Protein AF-W0RPB2-F1 (afdb_monomer_lite)

Secondary structure (DSSP, 8-state):
-HHHHHHHHHHHHHHHHHHHT-HHHHHHHHHHHHT--SSHHHHHHHHHHHHHHHTS-TTTS-HHHHHHHHHHHHHHHHHHHHTT----

pLDDT: mean 91.64, std 9.56, range [46.72, 97.94]

Radius of gyration: 12.41 Å; chains: 1; bounding box: 29×21×36 Å

Sequence (88 aa):
MTESRLAELLGALVDGWCARRALEPLAVLLPAYLAFSGLTDAWLDLAQAVDDLRGLGPDALTDEERAVVSEARALIHQALKAAGITHP

Structure (mmCIF, N/CA/C/O backbone):
data_AF-W0RPB2-F1
#
_entry.id   AF-W0RPB2-F1
#
loop_
_atom_site.group_PDB
_atom_site.id
_atom_site.type_symbol
_atom_site.label_atom_id
_atom_site.label_alt_id
_atom_site.label_comp_id
_atom_site.label_asym_id
_atom_site.label_entity_id
_atom_site.label_seq_id
_atom_site.pdbx_PDB_ins_code
_atom_site.Cartn_x
_atom_site.Cartn_y
_atom_site.Cartn_z
_atom_site.occupancy
_atom_site.B_iso_or_equiv
_atom_site.auth_seq_id
_atom_site.auth_comp_id
_atom_site.auth_asym_id
_atom_site.auth_atom_id
_atom_site.pdbx_PDB_model_num
ATOM 1 N N . MET A 1 1 ? 13.414 10.826 -8.377 1.00 60.00 1 MET A N 1
ATOM 2 C CA . MET A 1 1 ? 12.525 11.665 -7.538 1.00 60.00 1 MET A CA 1
ATOM 3 C C . MET A 1 1 ? 11.284 10.891 -7.095 1.00 60.00 1 MET A C 1
ATOM 5 O O . MET A 1 1 ? 10.989 10.902 -5.912 1.00 60.00 1 MET A O 1
ATOM 9 N N . THR A 1 2 ? 10.615 10.165 -7.999 1.00 74.81 2 THR A N 1
ATOM 10 C CA . THR A 1 2 ? 9.432 9.322 -7.719 1.00 74.81 2 THR A CA 1
ATOM 11 C C . THR A 1 2 ? 9.657 8.261 -6.633 1.00 74.81 2 THR A C 1
ATOM 13 O O . THR A 1 2 ? 8.804 8.074 -5.776 1.00 74.81 2 THR A O 1
ATOM 16 N N . GLU A 1 3 ? 10.821 7.610 -6.632 1.00 82.12 3 GLU A N 1
ATOM 17 C CA . GLU A 1 3 ? 11.146 6.516 -5.706 1.00 82.12 3 GLU A CA 1
ATOM 18 C C . GLU A 1 3 ? 11.258 6.972 -4.242 1.00 82.12 3 GLU A C 1
ATOM 20 O O . GLU A 1 3 ? 10.690 6.338 -3.360 1.00 82.12 3 GLU A O 1
ATOM 25 N N . SER A 1 4 ? 11.894 8.122 -3.980 1.00 88.06 4 SER A N 1
ATOM 26 C CA . SER A 1 4 ? 11.988 8.684 -2.623 1.00 88.06 4 SER A CA 1
ATOM 27 C C . SER A 1 4 ? 10.613 9.039 -2.060 1.00 88.06 4 SER A C 1
ATOM 29 O O . SER A 1 4 ? 10.312 8.701 -0.921 1.00 88.06 4 SER A O 1
ATOM 31 N N . ARG A 1 5 ? 9.747 9.653 -2.878 1.00 93.69 5 ARG A N 1
ATOM 32 C CA . ARG A 1 5 ? 8.373 9.966 -2.470 1.00 93.69 5 ARG A CA 1
ATOM 33 C C . ARG A 1 5 ? 7.566 8.698 -2.199 1.00 93.69 5 ARG A C 1
ATOM 35 O O . ARG A 1 5 ? 6.828 8.645 -1.224 1.00 93.69 5 ARG A O 1
ATOM 42 N N . LEU A 1 6 ? 7.707 7.679 -3.044 1.00 94.06 6 LEU A N 1
ATOM 43 C CA . LEU A 1 6 ? 7.036 6.401 -2.835 1.00 94.06 6 LEU A CA 1
ATOM 44 C C . LEU A 1 6 ? 7.467 5.755 -1.511 1.00 94.06 6 LEU A C 1
ATOM 46 O O . LEU A 1 6 ? 6.608 5.329 -0.745 1.00 94.06 6 LEU A O 1
ATOM 50 N N . ALA A 1 7 ? 8.769 5.738 -1.215 1.00 93.38 7 ALA A N 1
ATOM 51 C CA . ALA A 1 7 ? 9.287 5.200 0.039 1.00 93.38 7 ALA A CA 1
ATOM 52 C C . ALA A 1 7 ? 8.714 5.932 1.267 1.00 93.38 7 ALA A C 1
ATOM 54 O O . ALA A 1 7 ? 8.318 5.280 2.229 1.00 93.38 7 ALA A O 1
ATOM 55 N N . GLU A 1 8 ? 8.598 7.264 1.220 1.00 95.94 8 GLU A N 1
ATOM 56 C CA . GLU A 1 8 ? 7.961 8.052 2.287 1.00 95.94 8 GLU A CA 1
ATOM 57 C C . GLU A 1 8 ? 6.490 7.670 2.498 1.00 95.94 8 GLU A C 1
ATOM 59 O O . GLU A 1 8 ? 6.058 7.483 3.635 1.00 95.94 8 GLU A O 1
ATOM 64 N N . LEU A 1 9 ? 5.718 7.543 1.414 1.00 96.88 9 LEU A N 1
ATOM 65 C CA . LEU A 1 9 ? 4.299 7.190 1.492 1.00 96.88 9 LEU A CA 1
ATOM 66 C C . LEU A 1 9 ? 4.092 5.789 2.071 1.00 96.88 9 LEU A C 1
ATOM 68 O O . LEU A 1 9 ? 3.266 5.605 2.964 1.00 96.88 9 LEU A O 1
ATOM 72 N N . LEU A 1 10 ? 4.846 4.805 1.573 1.00 96.69 10 LEU A N 1
ATOM 73 C CA . LEU A 1 10 ? 4.743 3.423 2.041 1.00 96.69 10 LEU A CA 1
ATOM 74 C C . LEU A 1 10 ? 5.232 3.286 3.484 1.00 96.69 10 LEU A C 1
ATOM 76 O O . LEU A 1 10 ? 4.585 2.602 4.273 1.00 96.69 10 LEU A O 1
ATOM 80 N N . GLY A 1 11 ? 6.309 3.985 3.854 1.00 96.81 11 GLY A N 1
ATOM 81 C CA . GLY A 1 11 ? 6.782 4.048 5.235 1.00 96.81 11 GLY A CA 1
ATOM 82 C C . GLY A 1 11 ? 5.717 4.604 6.180 1.00 96.81 11 GLY A C 1
ATOM 83 O O . GLY A 1 11 ? 5.405 3.974 7.185 1.00 96.81 11 GLY A O 1
ATOM 84 N N . ALA A 1 12 ? 5.077 5.720 5.815 1.00 96.75 12 ALA A N 1
ATOM 85 C CA . ALA A 1 12 ? 4.013 6.317 6.622 1.00 96.75 12 ALA A CA 1
ATOM 86 C C . ALA A 1 12 ? 2.801 5.383 6.804 1.00 96.75 12 ALA A C 1
ATOM 88 O O . ALA A 1 12 ? 2.242 5.313 7.901 1.00 96.75 12 ALA A O 1
ATOM 89 N N . LEU A 1 13 ? 2.409 4.644 5.758 1.00 97.75 13 LEU A N 1
ATOM 90 C CA . LEU A 1 13 ? 1.355 3.628 5.852 1.00 97.75 13 LEU A CA 1
ATOM 91 C C . LEU A 1 13 ? 1.750 2.496 6.803 1.00 97.75 13 LEU A C 1
ATOM 93 O O . LEU A 1 13 ? 0.986 2.163 7.707 1.00 97.75 13 LEU A O 1
ATOM 97 N N . VAL A 1 14 ? 2.949 1.932 6.632 1.00 97.81 14 VAL A N 1
ATOM 98 C CA . VAL A 1 14 ? 3.446 0.834 7.473 1.00 97.81 14 VAL A CA 1
ATOM 99 C C . VAL A 1 14 ? 3.524 1.265 8.936 1.00 97.81 14 VAL A C 1
ATOM 101 O O . VAL A 1 14 ? 3.027 0.544 9.802 1.00 97.81 14 VAL A O 1
ATOM 104 N N . ASP A 1 15 ? 4.070 2.447 9.220 1.00 97.44 15 ASP A N 1
ATOM 105 C CA . ASP A 1 15 ? 4.176 2.978 10.580 1.00 97.44 15 ASP A CA 1
ATOM 106 C C . ASP A 1 15 ? 2.791 3.211 11.203 1.00 97.44 15 ASP A C 1
ATOM 108 O O . ASP A 1 15 ? 2.538 2.799 12.341 1.00 97.44 15 ASP A O 1
ATOM 112 N N . GLY A 1 16 ? 1.862 3.806 10.448 1.00 97.38 16 GLY A N 1
ATOM 113 C CA . GLY A 1 16 ? 0.483 4.031 10.886 1.00 97.38 16 GLY A CA 1
ATOM 114 C C . GLY A 1 16 ? -0.258 2.727 11.188 1.00 97.38 16 GLY A C 1
ATOM 115 O O . GLY A 1 16 ? -0.885 2.582 12.244 1.00 97.38 16 GLY A O 1
ATOM 116 N N . TRP A 1 17 ? -0.133 1.734 10.308 1.00 97.88 17 TRP A N 1
ATOM 117 C CA . TRP A 1 17 ? -0.724 0.414 10.501 1.00 97.88 17 TRP A CA 1
ATOM 118 C C . TRP A 1 17 ? -0.094 -0.346 11.665 1.00 97.88 17 TRP A C 1
ATOM 120 O O . TRP A 1 17 ? -0.820 -1.001 12.415 1.00 97.88 17 TRP A O 1
ATOM 130 N N . CYS A 1 18 ? 1.219 -0.225 11.879 1.00 97.62 18 CYS A N 1
ATOM 131 C CA . CYS A 1 18 ? 1.882 -0.770 13.063 1.00 97.62 18 CYS A CA 1
ATOM 132 C C . CYS A 1 18 ? 1.326 -0.139 14.346 1.00 97.62 18 CYS A C 1
ATOM 134 O O . CYS A 1 18 ? 0.987 -0.859 15.289 1.00 97.62 18 CYS A O 1
ATOM 136 N N . ALA A 1 19 ? 1.160 1.188 14.368 1.00 97.19 19 ALA A N 1
ATOM 137 C CA . ALA A 1 19 ? 0.644 1.914 15.526 1.00 97.19 19 ALA A CA 1
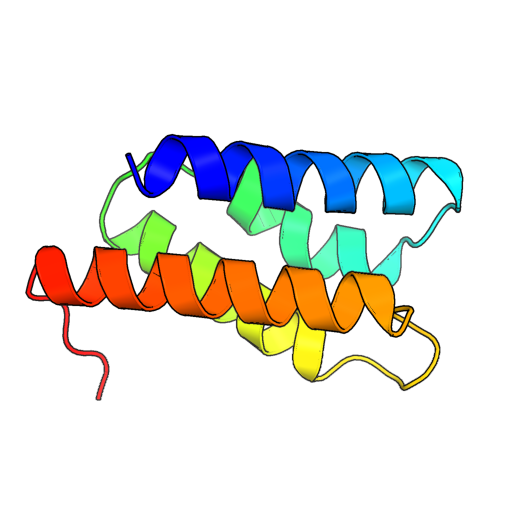ATOM 138 C C . ALA A 1 19 ? -0.794 1.502 15.888 1.00 97.19 19 ALA A C 1
ATOM 140 O O . ALA A 1 19 ? -1.092 1.281 17.065 1.00 97.19 19 ALA A O 1
ATOM 141 N N . ARG A 1 20 ? -1.676 1.337 14.891 1.00 95.88 20 ARG A N 1
ATOM 142 C CA . ARG A 1 20 ? -3.079 0.927 15.108 1.00 95.88 20 ARG A CA 1
ATOM 143 C C . ARG A 1 20 ? -3.327 -0.585 15.038 1.00 95.88 20 ARG A C 1
ATOM 145 O O . ARG A 1 20 ? -4.472 -1.012 15.158 1.00 95.88 20 ARG A O 1
ATOM 152 N N . ARG A 1 21 ? -2.276 -1.398 14.864 1.00 96.38 21 ARG A N 1
ATOM 153 C CA . ARG A 1 21 ? -2.327 -2.867 14.700 1.00 96.38 21 ARG A CA 1
ATOM 154 C C . ARG A 1 21 ? -3.222 -3.334 13.541 1.00 96.38 21 ARG A C 1
ATOM 156 O O . ARG A 1 21 ? -3.951 -4.317 13.669 1.00 96.38 21 ARG A O 1
ATOM 163 N N . ALA A 1 22 ? -3.152 -2.653 12.401 1.00 96.88 22 ALA A N 1
ATOM 164 C CA . ALA A 1 22 ? -3.866 -3.032 11.183 1.00 96.88 22 ALA A CA 1
ATOM 165 C C . ALA A 1 22 ? -3.146 -4.179 10.460 1.00 96.88 22 ALA A C 1
ATOM 167 O O . ALA A 1 22 ? -2.397 -3.974 9.509 1.00 96.88 22 ALA A O 1
ATOM 168 N N . LEU A 1 23 ? -3.333 -5.404 10.954 1.00 96.31 23 LEU A N 1
ATOM 169 C CA . LEU A 1 23 ? -2.578 -6.567 10.476 1.00 96.31 23 LEU A CA 1
ATOM 170 C C . LEU A 1 23 ? -2.924 -6.974 9.041 1.00 96.31 23 LEU A C 1
ATOM 172 O O . LEU A 1 23 ? -2.057 -7.470 8.335 1.00 96.31 23 LEU A O 1
ATOM 176 N N . GLU A 1 24 ? -4.166 -6.764 8.610 1.00 96.75 24 GLU A N 1
ATOM 177 C CA . GLU A 1 24 ? -4.624 -7.127 7.266 1.00 96.75 24 GLU A CA 1
ATOM 178 C C . GLU A 1 24 ? -3.898 -6.339 6.157 1.00 96.75 24 GLU A C 1
ATOM 180 O O . GLU A 1 24 ? -3.245 -6.977 5.330 1.00 96.75 24 GLU A O 1
ATOM 185 N N . PRO A 1 25 ? -3.885 -4.988 6.148 1.00 97.31 25 PRO A N 1
ATOM 186 C CA . PRO A 1 25 ? -3.118 -4.249 5.145 1.00 97.31 25 PRO A CA 1
ATOM 187 C C . PRO A 1 25 ? -1.601 -4.464 5.274 1.00 97.31 25 PRO A C 1
ATOM 189 O O . PRO A 1 25 ? -0.903 -4.517 4.261 1.00 97.31 25 PRO A O 1
ATOM 192 N N . LEU A 1 26 ? -1.079 -4.676 6.492 1.00 97.69 26 LEU A N 1
ATOM 193 C CA . LEU A 1 26 ? 0.329 -5.049 6.686 1.00 97.69 26 LEU A CA 1
ATOM 194 C C . LEU A 1 26 ? 0.663 -6.389 6.025 1.00 97.69 26 LEU A C 1
ATOM 196 O O . LEU A 1 26 ? 1.699 -6.498 5.375 1.00 97.69 26 LEU A O 1
ATOM 200 N N . ALA A 1 27 ? -0.197 -7.398 6.170 1.00 97.25 27 ALA A N 1
ATOM 201 C CA . ALA A 1 27 ? 0.020 -8.720 5.591 1.00 97.25 27 ALA A CA 1
ATOM 202 C C . ALA A 1 27 ? 0.048 -8.687 4.056 1.00 97.25 27 ALA A C 1
ATOM 204 O O . ALA A 1 27 ? 0.788 -9.461 3.453 1.00 97.25 27 ALA A O 1
ATOM 205 N N . VAL A 1 28 ? -0.717 -7.781 3.440 1.00 97.94 28 VAL A N 1
ATOM 206 C CA . VAL A 1 28 ? -0.723 -7.576 1.985 1.00 97.94 28 VAL A CA 1
ATOM 207 C C . VAL A 1 28 ? 0.536 -6.847 1.518 1.00 97.94 28 VAL A C 1
ATOM 209 O O . VAL A 1 28 ? 1.194 -7.291 0.581 1.00 97.94 28 VAL A O 1
ATOM 212 N N . LEU A 1 29 ? 0.897 -5.734 2.166 1.00 97.62 29 LEU A N 1
ATOM 213 C CA . LEU A 1 29 ? 1.962 -4.867 1.658 1.00 97.62 29 LEU A CA 1
ATOM 214 C C . LEU A 1 29 ? 3.373 -5.341 2.031 1.00 97.62 29 LEU A C 1
ATOM 216 O O . LEU A 1 29 ? 4.282 -5.251 1.205 1.00 97.62 29 LEU A O 1
ATOM 220 N N . LEU A 1 30 ? 3.586 -5.806 3.268 1.00 96.00 30 LEU A N 1
ATOM 221 C CA . LEU A 1 30 ? 4.931 -6.063 3.799 1.00 96.00 30 LEU A CA 1
ATOM 222 C C . LEU A 1 30 ? 5.767 -7.040 2.963 1.00 96.00 30 LEU A C 1
ATOM 224 O O . LEU A 1 30 ? 6.954 -6.756 2.801 1.00 96.00 30 LEU A O 1
ATOM 228 N N . PRO A 1 31 ? 5.224 -8.150 2.421 1.00 96.50 31 PRO A N 1
ATOM 229 C CA . PRO A 1 31 ? 6.015 -9.058 1.597 1.00 96.50 31 PRO A CA 1
ATOM 230 C C . PRO A 1 31 ? 6.653 -8.355 0.392 1.00 96.50 31 PRO A C 1
ATOM 232 O O . PRO A 1 31 ? 7.864 -8.455 0.207 1.00 96.50 31 PRO A O 1
ATOM 235 N N . ALA A 1 32 ? 5.868 -7.588 -0.372 1.00 95.75 32 ALA A N 1
ATOM 236 C CA . ALA A 1 32 ? 6.361 -6.850 -1.536 1.00 95.75 32 ALA A CA 1
ATOM 237 C C . ALA A 1 32 ? 7.251 -5.664 -1.132 1.00 95.75 32 ALA A C 1
ATOM 239 O O . ALA A 1 32 ? 8.287 -5.426 -1.747 1.00 95.75 32 ALA A O 1
ATOM 240 N N . TYR A 1 33 ? 6.883 -4.946 -0.067 1.00 94.62 33 TYR A N 1
ATOM 241 C CA . TYR A 1 33 ? 7.636 -3.793 0.431 1.00 94.62 33 TYR A CA 1
ATOM 242 C C . TYR A 1 33 ? 9.036 -4.171 0.935 1.00 94.62 33 TYR A C 1
ATOM 244 O O . TYR A 1 33 ? 10.013 -3.513 0.590 1.00 94.62 33 TYR A O 1
ATOM 252 N N . LEU A 1 34 ? 9.157 -5.243 1.723 1.00 93.31 34 LEU A N 1
ATOM 253 C CA . LEU A 1 34 ? 10.442 -5.684 2.279 1.00 93.31 34 LEU A CA 1
ATOM 254 C C . LEU A 1 34 ? 11.318 -6.410 1.252 1.00 93.31 34 LEU A C 1
ATOM 256 O O . LEU A 1 34 ? 12.541 -6.386 1.373 1.00 93.31 34 LEU A O 1
ATOM 260 N N . ALA A 1 35 ? 10.711 -7.054 0.252 1.00 92.25 35 ALA A N 1
ATOM 261 C CA . ALA A 1 35 ? 11.431 -7.686 -0.852 1.00 92.25 35 ALA A CA 1
ATOM 262 C C . ALA A 1 35 ? 11.821 -6.695 -1.966 1.00 92.25 35 ALA A C 1
ATOM 264 O O . ALA A 1 35 ? 12.478 -7.086 -2.936 1.00 92.25 35 ALA A O 1
ATOM 265 N N . PHE A 1 36 ? 11.424 -5.422 -1.854 1.00 91.12 36 PHE A N 1
ATOM 266 C CA . PHE A 1 36 ? 11.614 -4.442 -2.911 1.00 91.12 36 PHE A CA 1
ATOM 267 C C . PHE A 1 36 ? 13.102 -4.171 -3.176 1.00 91.12 36 PHE A C 1
ATOM 269 O O . PHE A 1 36 ? 13.821 -3.624 -2.343 1.00 91.12 36 PHE A O 1
ATOM 276 N N . SER A 1 37 ? 13.558 -4.541 -4.374 1.00 86.50 37 SER A N 1
ATOM 277 C CA . SER A 1 37 ? 14.959 -4.417 -4.80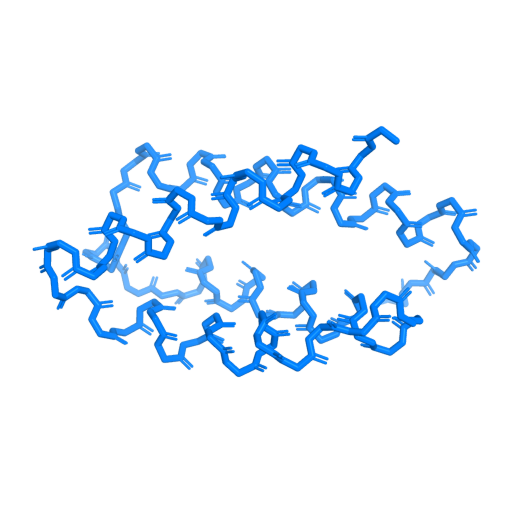6 1.00 86.50 37 SER A CA 1
ATOM 278 C C . SER A 1 37 ? 15.194 -3.305 -5.834 1.00 86.50 37 SER A C 1
ATOM 280 O O . SER A 1 37 ? 16.320 -3.122 -6.292 1.00 86.50 37 SER A O 1
ATOM 282 N N . GLY A 1 38 ? 14.141 -2.589 -6.242 1.00 83.06 38 GLY A N 1
ATOM 283 C CA . GLY A 1 38 ? 14.191 -1.592 -7.318 1.00 83.06 38 GLY A CA 1
ATOM 284 C C . GLY A 1 38 ? 14.240 -2.177 -8.738 1.00 83.06 38 GLY A C 1
ATOM 285 O O . GLY A 1 38 ? 14.198 -1.419 -9.707 1.00 83.06 38 GLY A O 1
ATOM 286 N N . LEU A 1 39 ? 14.298 -3.507 -8.884 1.00 84.50 39 LEU A N 1
ATOM 287 C CA . LEU A 1 39 ? 14.218 -4.200 -10.174 1.00 84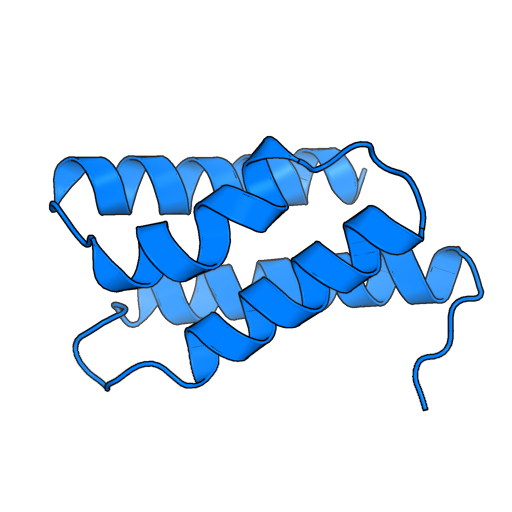.50 39 LEU A CA 1
ATOM 288 C C . LEU A 1 39 ? 12.783 -4.237 -10.713 1.00 84.50 39 LEU A C 1
ATOM 290 O O . LEU A 1 39 ? 11.821 -4.151 -9.955 1.00 84.50 39 LEU A O 1
ATOM 294 N N . THR A 1 40 ? 12.644 -4.412 -12.028 1.00 81.38 40 THR A N 1
ATOM 295 C CA . THR A 1 40 ? 11.358 -4.481 -12.745 1.00 81.38 40 THR A CA 1
ATOM 296 C C . THR A 1 40 ? 10.330 -5.393 -12.076 1.00 81.38 40 THR A C 1
ATOM 298 O O . THR A 1 40 ? 9.208 -4.956 -11.836 1.00 81.38 40 THR A O 1
ATOM 301 N N . ASP A 1 41 ? 10.709 -6.623 -11.730 1.00 85.94 41 ASP A N 1
ATOM 302 C CA . ASP A 1 41 ? 9.783 -7.586 -11.121 1.00 85.94 41 ASP A CA 1
ATOM 303 C C . ASP A 1 41 ? 9.319 -7.112 -9.737 1.00 85.94 41 ASP A C 1
ATOM 305 O O . ASP A 1 41 ? 8.134 -7.162 -9.425 1.00 85.94 41 ASP A O 1
ATOM 309 N N . ALA A 1 42 ? 10.219 -6.505 -8.957 1.00 89.94 42 ALA A N 1
ATOM 310 C CA . ALA A 1 42 ? 9.872 -5.926 -7.663 1.00 89.94 42 ALA A CA 1
ATOM 311 C C . ALA A 1 42 ? 8.900 -4.735 -7.787 1.00 89.94 42 ALA A C 1
ATOM 313 O O . ALA A 1 42 ? 8.073 -4.520 -6.903 1.00 89.94 42 ALA A O 1
ATOM 314 N N . TRP A 1 43 ? 8.959 -3.965 -8.881 1.00 92.12 43 TRP A N 1
ATOM 315 C CA . TRP A 1 43 ? 7.967 -2.919 -9.164 1.00 92.12 43 TRP A CA 1
ATOM 316 C C . TRP A 1 43 ? 6.588 -3.490 -9.506 1.00 92.12 43 TRP A C 1
ATOM 318 O O . TRP A 1 43 ? 5.582 -2.880 -9.147 1.00 92.12 43 TRP A O 1
ATOM 328 N N . LEU A 1 44 ? 6.532 -4.635 -10.191 1.00 92.81 44 LEU A N 1
ATOM 329 C CA . LEU A 1 44 ? 5.278 -5.323 -10.505 1.00 92.81 44 LEU A CA 1
ATOM 330 C C . LEU A 1 44 ? 4.649 -5.933 -9.250 1.00 92.81 44 LEU A C 1
ATOM 332 O O . LEU A 1 44 ? 3.461 -5.720 -9.014 1.00 92.81 44 LEU A O 1
ATOM 336 N N . ASP A 1 45 ? 5.448 -6.590 -8.409 1.00 94.06 45 ASP A N 1
ATOM 337 C CA . ASP A 1 45 ? 4.993 -7.134 -7.125 1.00 94.06 45 ASP A CA 1
ATOM 338 C C . ASP A 1 45 ? 4.429 -6.029 -6.223 1.00 94.06 45 ASP A C 1
ATOM 340 O O . ASP A 1 45 ? 3.370 -6.178 -5.610 1.00 94.06 45 ASP A O 1
ATOM 344 N N . LEU A 1 46 ? 5.102 -4.874 -6.187 1.00 95.12 46 LEU A N 1
ATOM 345 C CA . LEU A 1 46 ? 4.640 -3.720 -5.425 1.00 95.12 46 LEU A CA 1
ATOM 346 C C . LEU A 1 46 ? 3.356 -3.113 -6.011 1.00 95.12 46 LEU A C 1
ATOM 348 O O . LEU A 1 46 ? 2.472 -2.715 -5.254 1.00 95.12 46 LEU A O 1
ATOM 352 N N . ALA A 1 47 ? 3.228 -3.058 -7.342 1.00 95.25 47 ALA A N 1
ATOM 353 C CA . ALA A 1 47 ? 2.003 -2.606 -8.001 1.00 95.25 47 ALA A CA 1
ATOM 354 C C . ALA A 1 47 ? 0.815 -3.505 -7.640 1.00 95.25 47 ALA A C 1
ATOM 356 O O . ALA A 1 47 ? -0.240 -2.995 -7.263 1.00 95.25 47 ALA A O 1
ATOM 357 N N . GLN A 1 48 ? 1.012 -4.825 -7.702 1.00 96.31 48 GLN A N 1
ATOM 358 C CA . GLN A 1 48 ? -0.015 -5.802 -7.362 1.00 96.31 48 GLN A CA 1
ATOM 359 C C . GLN A 1 48 ? -0.426 -5.685 -5.892 1.00 96.31 48 GLN A C 1
ATOM 361 O O . GLN A 1 48 ? -1.613 -5.554 -5.610 1.00 96.31 48 GLN A O 1
ATOM 366 N N . ALA A 1 49 ? 0.533 -5.627 -4.963 1.00 97.06 49 ALA A N 1
ATOM 367 C CA . ALA A 1 49 ? 0.236 -5.475 -3.539 1.00 97.06 49 ALA A CA 1
ATOM 368 C C . ALA A 1 49 ? -0.561 -4.191 -3.245 1.00 97.06 49 ALA A C 1
ATOM 370 O O . ALA A 1 49 ? -1.498 -4.199 -2.448 1.00 97.06 49 ALA A O 1
ATOM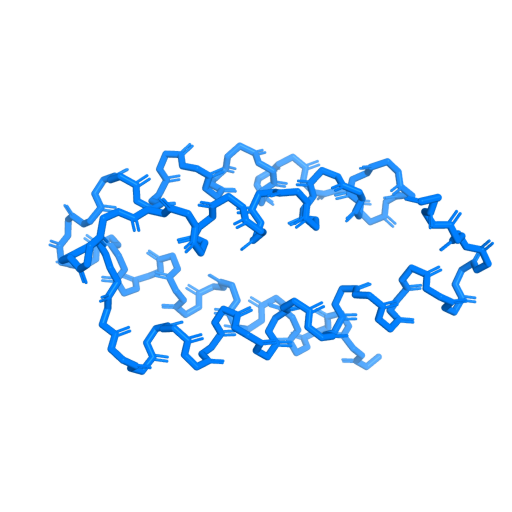 371 N N . VAL A 1 50 ? -0.229 -3.081 -3.912 1.00 96.62 50 VAL A N 1
ATOM 372 C CA . VAL A 1 50 ? -0.959 -1.812 -3.766 1.00 96.62 50 VAL A CA 1
ATOM 373 C C . VAL A 1 50 ? -2.369 -1.879 -4.362 1.00 96.62 50 VAL A C 1
ATOM 375 O O . VAL A 1 50 ? -3.285 -1.250 -3.826 1.00 96.62 50 VAL A O 1
ATOM 378 N N . ASP A 1 51 ? -2.580 -2.639 -5.436 1.00 96.19 51 ASP A N 1
ATOM 379 C CA . ASP A 1 51 ? -3.922 -2.889 -5.964 1.00 96.19 51 ASP A CA 1
ATOM 380 C C . ASP A 1 51 ? -4.741 -3.825 -5.060 1.00 96.19 51 ASP A C 1
ATOM 382 O O . ASP A 1 51 ? -5.919 -3.550 -4.819 1.00 96.19 51 ASP A O 1
ATOM 386 N N . ASP A 1 52 ? -4.119 -4.839 -4.462 1.00 97.31 52 ASP A N 1
ATOM 387 C CA . ASP A 1 52 ? -4.766 -5.749 -3.510 1.00 97.31 52 ASP A CA 1
ATOM 388 C C . ASP A 1 52 ? -5.243 -5.012 -2.248 1.00 97.31 52 ASP A C 1
ATOM 390 O O . ASP A 1 52 ? -6.343 -5.274 -1.756 1.00 97.31 52 ASP A O 1
ATOM 394 N N . LEU A 1 53 ? -4.490 -4.009 -1.772 1.00 96.75 53 LEU A N 1
ATOM 395 C CA . LEU A 1 53 ? -4.913 -3.133 -0.669 1.00 96.75 53 LEU A CA 1
ATOM 396 C C . LEU A 1 53 ? -6.259 -2.445 -0.939 1.00 96.75 53 LEU A C 1
ATOM 398 O O . LEU A 1 53 ? -7.039 -2.216 -0.016 1.00 96.75 53 LEU A O 1
ATOM 402 N N . ARG A 1 54 ? -6.551 -2.113 -2.201 1.00 94.50 54 ARG A N 1
ATOM 403 C CA . ARG A 1 54 ? -7.821 -1.481 -2.595 1.00 94.50 54 ARG A CA 1
ATOM 404 C C . ARG A 1 54 ? -8.983 -2.472 -2.639 1.00 94.50 54 ARG A C 1
ATOM 406 O O . ARG A 1 54 ? -10.132 -2.037 -2.638 1.00 94.50 54 ARG A O 1
ATOM 413 N N . GLY A 1 55 ? -8.687 -3.769 -2.705 1.00 93.75 55 GLY A N 1
ATOM 414 C CA . GLY A 1 55 ? -9.662 -4.855 -2.639 1.00 93.75 55 GLY A CA 1
ATOM 415 C C . GLY A 1 55 ? -10.026 -5.278 -1.213 1.00 93.75 55 GLY A C 1
ATOM 416 O O . GLY A 1 55 ? -10.939 -6.085 -1.046 1.00 93.75 55 GLY A O 1
ATOM 417 N N . LEU A 1 56 ? -9.339 -4.746 -0.196 1.00 94.31 56 LEU A N 1
ATOM 418 C CA . LEU A 1 56 ? -9.642 -5.032 1.204 1.00 94.31 56 LEU A CA 1
ATOM 419 C C . LEU A 1 56 ? -11.016 -4.492 1.625 1.00 94.31 56 LEU A C 1
ATOM 421 O O . LEU A 1 56 ? -11.599 -3.611 0.989 1.00 94.31 56 LEU A O 1
ATOM 425 N N . GLY A 1 57 ? -11.532 -5.027 2.735 1.00 89.88 57 GLY A N 1
ATOM 426 C CA . GLY A 1 57 ? -12.813 -4.610 3.301 1.00 89.88 57 GLY A CA 1
ATOM 427 C C . GLY A 1 57 ? -12.872 -3.110 3.647 1.00 89.88 57 GLY A C 1
ATOM 428 O O . GLY A 1 57 ? -11.837 -2.463 3.827 1.00 89.88 57 GLY A O 1
ATOM 429 N N . PRO A 1 58 ? -14.083 -2.535 3.788 1.00 84.75 58 PRO A N 1
ATOM 430 C CA . PRO A 1 58 ? -14.271 -1.094 3.994 1.00 84.75 58 PRO A CA 1
ATOM 431 C C . PRO A 1 58 ? -13.544 -0.550 5.236 1.00 84.75 58 PRO A C 1
ATOM 433 O O . PRO A 1 58 ? -13.052 0.580 5.200 1.00 84.75 58 PRO A O 1
ATOM 436 N N . ASP A 1 59 ? -13.407 -1.374 6.277 1.00 89.94 59 ASP A N 1
ATOM 437 C CA . ASP A 1 59 ? -12.779 -1.019 7.557 1.00 89.94 59 ASP A CA 1
ATOM 438 C C . ASP A 1 59 ? -11.260 -1.273 7.596 1.00 89.94 59 ASP A C 1
ATOM 440 O O . ASP A 1 59 ? -10.594 -0.941 8.580 1.00 89.94 59 ASP A O 1
ATOM 444 N N . ALA A 1 60 ? -10.688 -1.868 6.543 1.00 94.25 60 ALA A N 1
ATOM 445 C CA . ALA A 1 60 ? -9.267 -2.207 6.516 1.00 94.25 60 ALA A CA 1
ATOM 446 C C . ALA A 1 60 ? -8.377 -0.961 6.400 1.00 94.25 60 ALA A C 1
ATOM 448 O O . ALA A 1 60 ? -7.302 -0.912 7.005 1.00 94.25 60 ALA A O 1
ATOM 449 N N . LEU A 1 61 ? -8.843 0.054 5.666 1.00 95.94 61 LEU A N 1
ATOM 450 C CA . LEU A 1 61 ? -8.148 1.319 5.428 1.00 95.94 61 LEU A CA 1
ATOM 451 C C . LEU A 1 61 ? -9.012 2.507 5.861 1.00 95.94 61 LEU A C 1
ATOM 453 O O . LEU A 1 61 ? -10.230 2.478 5.686 1.00 95.94 61 LEU A O 1
ATOM 457 N N . THR A 1 62 ? -8.391 3.569 6.373 1.00 95.75 62 THR A N 1
ATOM 458 C CA . THR A 1 62 ? -9.071 4.870 6.513 1.00 95.75 62 THR A CA 1
ATOM 459 C C . THR A 1 62 ? -9.158 5.588 5.167 1.00 95.75 62 THR A C 1
ATOM 461 O O . THR A 1 62 ? -8.541 5.180 4.178 1.00 95.75 62 THR A O 1
ATOM 464 N N . ASP A 1 63 ? -9.919 6.678 5.107 1.00 94.81 63 ASP A N 1
ATOM 465 C CA . ASP A 1 63 ? -10.014 7.478 3.886 1.00 94.81 63 ASP A CA 1
ATOM 466 C C . ASP A 1 63 ? -8.700 8.204 3.570 1.00 94.81 63 ASP A C 1
ATOM 468 O O . ASP A 1 63 ? -8.319 8.282 2.399 1.00 94.81 63 ASP A O 1
ATOM 472 N N . GLU A 1 64 ? -7.952 8.649 4.588 1.00 95.31 64 GLU A N 1
ATOM 473 C CA . GLU A 1 64 ? -6.603 9.182 4.375 1.00 95.31 64 GLU A CA 1
ATOM 474 C C . GLU A 1 64 ? -5.655 8.102 3.845 1.00 95.31 64 GLU A C 1
ATOM 476 O O . GLU A 1 64 ? -4.930 8.334 2.878 1.00 95.31 64 GLU A O 1
ATOM 481 N N . GLU A 1 65 ? -5.686 6.899 4.424 1.00 96.75 65 GLU A N 1
ATOM 482 C CA . GLU A 1 65 ? -4.855 5.783 3.967 1.00 96.75 65 GLU A CA 1
ATOM 483 C C . GLU A 1 65 ? -5.206 5.381 2.526 1.00 96.75 65 GLU A C 1
ATOM 485 O O . GLU A 1 65 ? -4.308 5.160 1.716 1.00 96.75 65 GLU A O 1
ATOM 490 N N . ARG A 1 66 ? -6.493 5.368 2.151 1.00 96.06 66 ARG A N 1
ATOM 491 C CA . ARG A 1 66 ? -6.935 5.128 0.763 1.00 96.06 66 ARG A CA 1
ATOM 492 C C . ARG A 1 66 ? -6.415 6.181 -0.213 1.00 96.06 66 ARG A C 1
ATOM 494 O O . ARG A 1 66 ? -6.047 5.836 -1.342 1.00 96.06 66 ARG A O 1
ATOM 501 N N . ALA A 1 67 ? -6.373 7.446 0.197 1.00 96.31 67 ALA A N 1
ATOM 502 C CA . ALA A 1 67 ? -5.800 8.513 -0.617 1.00 96.31 67 ALA A CA 1
ATOM 503 C C . ALA A 1 67 ? -4.292 8.297 -0.825 1.00 96.31 67 ALA A C 1
ATOM 505 O O . ALA A 1 67 ? -3.813 8.368 -1.958 1.00 96.31 67 ALA A O 1
ATOM 506 N N . VAL A 1 68 ? -3.568 7.933 0.236 1.00 97.19 68 VAL A N 1
ATOM 507 C CA . VAL A 1 68 ? -2.130 7.634 0.170 1.00 97.19 68 VAL A CA 1
ATOM 508 C C . VAL A 1 68 ? -1.843 6.399 -0.692 1.00 97.19 68 VAL A C 1
ATOM 510 O O . VAL A 1 68 ? -0.952 6.444 -1.539 1.00 97.19 68 VAL A O 1
ATOM 513 N N . VAL A 1 69 ? -2.626 5.324 -0.556 1.00 97.06 69 VAL A N 1
ATOM 514 C CA . VAL A 1 69 ? -2.538 4.124 -1.411 1.00 97.06 69 VAL A CA 1
ATOM 515 C C . VAL A 1 69 ? -2.758 4.490 -2.882 1.00 97.06 69 VAL A C 1
ATOM 517 O O . VAL A 1 69 ? -2.029 4.023 -3.757 1.00 97.06 69 VAL A O 1
ATOM 520 N N . SER A 1 70 ? -3.716 5.374 -3.170 1.00 96.56 70 SER A N 1
ATOM 521 C CA . SER A 1 70 ? -3.986 5.842 -4.536 1.00 96.56 70 SER A CA 1
ATOM 522 C C . SER A 1 70 ? -2.833 6.675 -5.113 1.00 96.56 70 SER A C 1
ATOM 524 O O . SER A 1 70 ? -2.500 6.525 -6.291 1.00 96.56 70 SER A O 1
ATOM 526 N N . GLU A 1 71 ? -2.190 7.519 -4.299 1.00 96.94 71 GLU A N 1
ATOM 527 C CA . GLU A 1 71 ? -0.990 8.269 -4.695 1.00 96.94 71 GLU A CA 1
ATOM 528 C C . GLU A 1 71 ? 0.193 7.323 -4.953 1.00 96.94 71 GLU A C 1
ATOM 530 O O . GLU A 1 71 ? 0.808 7.386 -6.020 1.00 96.94 71 GLU A O 1
ATOM 535 N N . ALA A 1 72 ? 0.465 6.392 -4.033 1.00 96.50 72 ALA A N 1
ATOM 536 C CA . ALA A 1 72 ? 1.525 5.394 -4.174 1.00 96.50 72 ALA A CA 1
ATOM 537 C C . ALA A 1 72 ? 1.353 4.571 -5.459 1.00 96.50 72 ALA A C 1
ATOM 539 O O . ALA A 1 72 ? 2.295 4.419 -6.240 1.00 96.50 72 ALA A O 1
ATOM 540 N N . ARG A 1 73 ? 0.121 4.134 -5.745 1.00 96.00 73 ARG A N 1
ATOM 541 C CA . ARG A 1 73 ? -0.240 3.443 -6.987 1.00 96.00 73 ARG A CA 1
ATOM 542 C C . ARG A 1 73 ? 0.117 4.262 -8.224 1.00 96.00 73 ARG A C 1
ATOM 544 O O . ARG A 1 73 ? 0.730 3.748 -9.160 1.00 96.00 73 ARG A O 1
ATOM 551 N N . ALA A 1 74 ? -0.258 5.541 -8.248 1.00 95.44 74 ALA A N 1
ATOM 552 C CA . ALA A 1 74 ? 0.029 6.415 -9.381 1.00 95.44 74 ALA A CA 1
ATOM 553 C C . ALA A 1 74 ? 1.542 6.561 -9.620 1.00 95.44 74 ALA A C 1
ATOM 555 O O . ALA A 1 74 ? 1.982 6.516 -10.770 1.00 95.44 74 ALA A O 1
ATOM 556 N N . LEU A 1 75 ? 2.336 6.678 -8.551 1.00 94.62 75 LEU A N 1
ATOM 557 C CA . LEU A 1 75 ? 3.797 6.757 -8.630 1.00 94.62 75 LEU A CA 1
ATOM 558 C C . LEU A 1 75 ? 4.420 5.457 -9.162 1.00 94.62 75 LEU A C 1
ATOM 560 O O . LEU A 1 75 ? 5.292 5.518 -10.030 1.00 94.62 75 LEU A O 1
ATOM 564 N N . ILE A 1 76 ? 3.938 4.294 -8.711 1.00 93.94 76 ILE A N 1
ATOM 565 C CA . ILE A 1 76 ? 4.398 2.982 -9.193 1.00 93.94 76 ILE A CA 1
ATOM 566 C C . ILE A 1 76 ? 4.125 2.825 -10.694 1.00 93.94 76 ILE A C 1
ATOM 568 O O . ILE A 1 76 ? 5.035 2.507 -11.458 1.00 93.94 76 ILE A O 1
ATOM 572 N N . HIS A 1 77 ? 2.910 3.130 -11.160 1.00 91.81 77 HIS A N 1
ATOM 573 C CA . HIS A 1 77 ? 2.600 3.044 -12.593 1.00 91.81 77 HIS A CA 1
ATOM 574 C C . HIS A 1 77 ? 3.395 4.042 -13.440 1.00 91.81 77 HIS A C 1
ATOM 576 O O . HIS A 1 77 ? 3.754 3.730 -14.576 1.00 91.81 77 HIS A O 1
ATOM 582 N N . GLN A 1 78 ? 3.689 5.234 -12.916 1.00 91.69 78 GLN A N 1
ATOM 583 C CA . GLN A 1 78 ? 4.569 6.182 -13.601 1.00 91.69 78 GLN A CA 1
ATOM 584 C C . GLN A 1 78 ? 5.989 5.625 -13.746 1.00 91.69 78 GLN A C 1
ATOM 586 O O . GLN A 1 78 ? 6.570 5.749 -14.824 1.00 91.69 78 GLN A O 1
ATOM 591 N N . ALA A 1 79 ? 6.526 4.987 -12.701 1.00 89.69 79 ALA A N 1
ATOM 592 C CA . ALA A 1 79 ? 7.840 4.348 -12.741 1.00 89.69 79 ALA A CA 1
ATOM 593 C C . ALA A 1 79 ? 7.877 3.184 -13.746 1.00 89.69 79 ALA A C 1
ATOM 595 O O . ALA A 1 79 ? 8.754 3.150 -14.609 1.00 89.69 79 ALA A O 1
ATOM 596 N N . LEU A 1 80 ? 6.874 2.300 -13.717 1.00 90.25 80 LEU A N 1
ATOM 597 C CA . LEU A 1 80 ? 6.734 1.192 -14.671 1.00 90.25 80 LEU A CA 1
ATOM 598 C C . LEU A 1 80 ? 6.651 1.688 -16.121 1.00 90.25 80 LEU A C 1
ATOM 600 O O . LEU A 1 80 ? 7.367 1.198 -16.996 1.00 90.25 80 LEU A O 1
ATOM 604 N N . LYS A 1 81 ? 5.843 2.726 -16.373 1.00 89.94 81 LYS A N 1
ATOM 605 C CA . LYS A 1 81 ? 5.723 3.344 -17.699 1.00 89.94 81 LYS A CA 1
ATOM 606 C C . LYS A 1 81 ? 7.043 3.959 -18.163 1.00 89.94 81 LYS A C 1
ATOM 608 O O . LYS A 1 81 ? 7.400 3.809 -19.329 1.00 89.94 81 LYS A O 1
ATOM 613 N N . ALA A 1 82 ? 7.767 4.644 -17.277 1.00 87.94 82 ALA A N 1
ATOM 614 C CA . ALA A 1 82 ? 9.073 5.224 -17.592 1.00 87.94 82 ALA A CA 1
ATOM 615 C C . ALA A 1 82 ? 10.125 4.151 -17.921 1.00 87.94 82 ALA A C 1
ATOM 617 O O . ALA A 1 82 ? 10.988 4.382 -18.764 1.00 87.94 82 ALA A O 1
ATOM 618 N N . ALA A 1 83 ? 10.014 2.969 -17.314 1.00 85.25 83 ALA A N 1
ATOM 619 C CA . ALA A 1 83 ? 10.843 1.803 -17.608 1.00 85.25 83 ALA A CA 1
ATOM 620 C C . ALA A 1 83 ? 10.407 1.028 -18.873 1.00 85.25 83 ALA A C 1
ATOM 622 O O . ALA A 1 83 ? 11.040 0.038 -19.232 1.00 85.25 83 ALA A O 1
ATOM 623 N N . GLY A 1 84 ? 9.347 1.463 -19.569 1.00 85.12 84 GLY A N 1
ATOM 624 C CA . GLY A 1 84 ? 8.834 0.803 -20.776 1.00 85.12 84 GLY A CA 1
ATOM 625 C C . G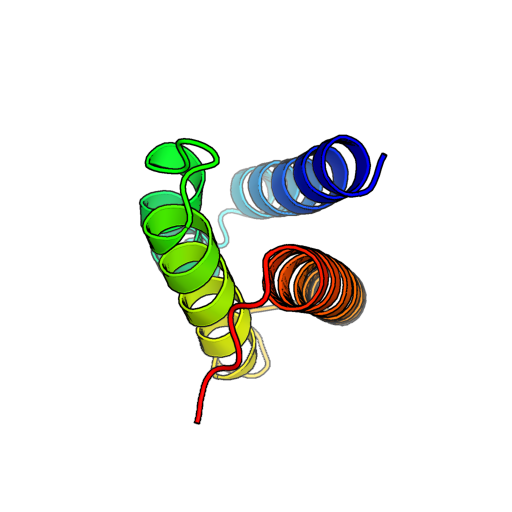LY A 1 84 ? 8.042 -0.479 -20.504 1.00 85.12 84 GLY A C 1
ATOM 626 O O . GLY A 1 84 ? 7.737 -1.226 -21.433 1.00 85.12 84 GLY A O 1
ATOM 627 N N . ILE A 1 85 ? 7.687 -0.734 -19.245 1.00 75.81 85 ILE A N 1
ATOM 628 C CA . ILE A 1 85 ? 6.923 -1.906 -18.829 1.00 75.81 85 ILE A CA 1
ATOM 629 C C . ILE A 1 85 ? 5.445 -1.543 -18.953 1.00 75.81 85 ILE A C 1
ATOM 631 O O . ILE A 1 85 ? 4.892 -0.798 -18.142 1.00 75.81 85 ILE A O 1
ATOM 635 N N . THR A 1 86 ? 4.809 -2.039 -20.011 1.00 60.47 86 THR A N 1
ATOM 636 C CA . THR A 1 86 ? 3.365 -1.891 -20.211 1.00 60.47 86 THR A CA 1
ATOM 637 C C . THR A 1 86 ? 2.734 -3.207 -19.788 1.00 60.47 86 THR A C 1
ATOM 639 O O . THR A 1 86 ? 2.916 -4.214 -20.468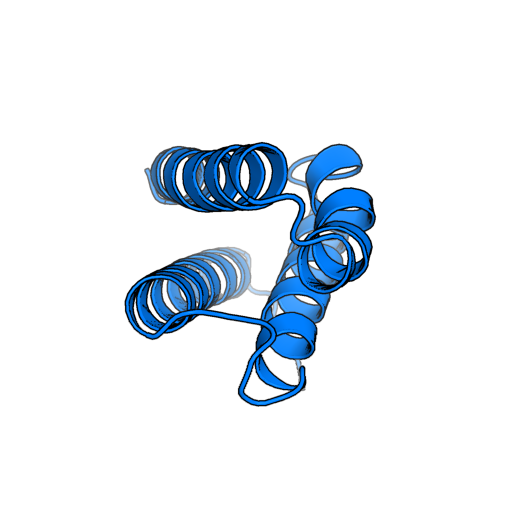 1.00 60.47 86 THR A O 1
ATOM 642 N N . HIS A 1 87 ? 2.062 -3.223 -18.638 1.00 50.53 87 HIS A N 1
ATOM 643 C CA . HIS A 1 87 ? 1.257 -4.380 -18.260 1.00 50.53 87 HIS A CA 1
ATOM 644 C C . HIS A 1 87 ? 0.062 -4.475 -19.233 1.00 50.53 87 HIS A C 1
ATOM 646 O O . HIS A 1 87 ? -0.523 -3.425 -19.524 1.00 50.53 87 HIS A O 1
ATOM 652 N N . PRO A 1 88 ? -0.264 -5.660 -19.785 1.00 46.72 88 PRO A N 1
ATOM 653 C CA . PRO A 1 88 ? -1.505 -5.870 -20.531 1.00 46.72 88 PRO A CA 1
ATOM 654 C C . PRO A 1 88 ? -2.745 -5.664 -19.655 1.00 46.72 88 PRO A C 1
ATOM 656 O O . PRO A 1 88 ? -2.636 -5.868 -18.420 1.00 46.72 88 PRO A O 1
#

Organism: NCBI:txid861299

Foldseek 3Di:
DLVVVLCVLVVVLLVVCVVVVLVVLCVLQVVLVVPQPVDLVSLVSNLVSLVVSVVDDPPSDDPVNVVSSVVSNVSSVVSCVVVVNDDD